Protein AF-A0A927WHF8-F1 (afdb_monomer)

Sequence (72 aa):
MNGICTPIKTISVSVSNGSNSTDITFYEGQELTFYTDMKHEDRVVVDNERDISYSLSVMKFYSLFKIVKRGK

Secondary structure (DSSP, 8-state):
-EEEE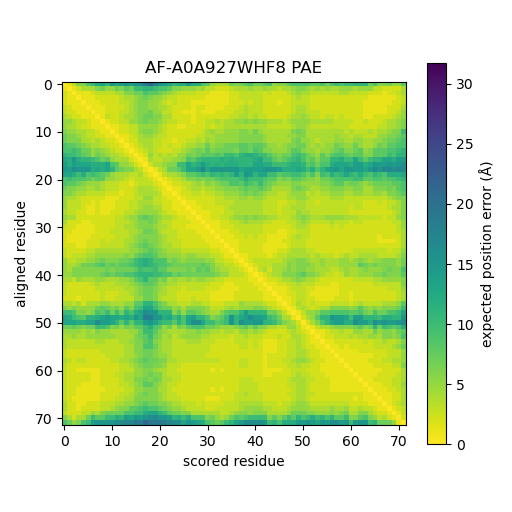EESS-EEEEEEETTEEEEEEE-TT--EEEEE-SS-TTEEEEE-SSS-EEEEEHHHHHHHEEEEEE--

Solvent-accessible surface area (backbone atoms only — not comparable to full-atom values): 4137 Å² total; per-residue (Å²): 103,44,29,35,28,22,32,75,46,68,43,77,46,77,48,71,63,86,94,48,71,46,76,47,73,45,48,53,71,43,80,26,42,33,32,51,32,91,91,39,88,66,24,32,31,39,30,64,92,77,86,56,72,47,78,42,44,49,69,58,43,66,75,46,37,43,80,76,41,75,54,133

Mean predicted aligned error: 4.5 Å

Radius of gyration: 11.98 Å; Cα contacts (8 Å, |Δi|>4): 138; chains: 1; bounding box: 37×21×27 Å

Organism: Selenomonas ruminantium (NCBI:txid971)

Nearest PDB structures (foldseek):
  1k9a-assembly2_B  TM=6.055E-01  e=2.930E-01  Rattus norvegicus
  1k9a-assembly6_F  TM=6.325E-01  e=4.811E-01  Rattus norvegicus
  5yqr-assembly1_A  TM=5.565E-01  e=3.695E+00  Tequatrovirus T4
  4izx-assembly1_A  TM=3.597E-01  e=2.805E+00  Macrolepiota procera
  7ypu-assembly2_C  TM=3.434E-01  e=6.773E+00  Streptomyces lavendulae subsp. lavendulae

Structure (mmCIF, N/CA/C/O backbone):
data_AF-A0A927WHF8-F1
#
_entry.id   AF-A0A927WHF8-F1
#
loop_
_atom_site.group_PDB
_atom_site.id
_atom_site.type_symbol
_atom_site.label_atom_id
_atom_site.label_alt_id
_atom_site.label_comp_id
_atom_site.label_asym_id
_atom_site.label_entity_id
_atom_site.label_seq_id
_atom_site.pdbx_PDB_ins_code
_atom_site.Cartn_x
_atom_site.Cartn_y
_atom_site.Cartn_z
_atom_site.occupancy
_atom_site.B_iso_or_equiv
_atom_site.auth_seq_id
_atom_site.auth_comp_id
_atom_site.auth_asym_id
_atom_site.auth_atom_id
_atom_site.pdbx_PDB_model_num
ATOM 1 N N . MET A 1 1 ? -10.938 5.034 -6.784 1.00 82.00 1 MET A N 1
ATOM 2 C CA . MET A 1 1 ? -10.950 4.753 -5.329 1.00 82.00 1 MET A CA 1
ATOM 3 C C . MET A 1 1 ? -9.739 5.421 -4.705 1.00 82.00 1 MET A C 1
ATOM 5 O O . MET A 1 1 ? -8.690 5.360 -5.322 1.00 82.00 1 MET A O 1
ATOM 9 N N . ASN A 1 2 ? -9.860 6.062 -3.545 1.00 91.56 2 ASN A N 1
ATOM 10 C CA . ASN A 1 2 ? -8.718 6.611 -2.808 1.00 91.56 2 ASN A CA 1
ATOM 11 C C . ASN A 1 2 ? -8.915 6.456 -1.291 1.00 91.56 2 ASN A C 1
ATOM 13 O O . ASN A 1 2 ? -10.001 6.081 -0.834 1.00 91.56 2 ASN A O 1
ATOM 17 N N . GLY A 1 3 ? -7.871 6.710 -0.507 1.00 94.75 3 GLY A N 1
ATOM 18 C CA . GLY A 1 3 ? -7.952 6.681 0.949 1.00 94.75 3 GLY A CA 1
ATOM 19 C C . GLY A 1 3 ? -6.605 6.505 1.637 1.00 94.75 3 GLY A C 1
ATOM 20 O O . GLY A 1 3 ? -5.560 6.770 1.054 1.00 94.75 3 GLY A O 1
ATOM 21 N N . ILE A 1 4 ? -6.663 6.036 2.882 1.00 94.88 4 ILE A N 1
ATOM 22 C CA . ILE A 1 4 ? -5.513 5.676 3.711 1.00 94.88 4 ILE A CA 1
ATOM 23 C C . ILE A 1 4 ? -5.474 4.161 3.877 1.00 94.88 4 ILE A C 1
ATOM 25 O O . ILE A 1 4 ? -6.489 3.529 4.198 1.00 94.88 4 ILE A O 1
ATOM 29 N N . CYS A 1 5 ? -4.298 3.580 3.689 1.00 94.62 5 CYS A N 1
ATOM 30 C CA . CYS A 1 5 ? -4.014 2.179 3.947 1.00 94.62 5 CYS A CA 1
ATOM 31 C C . CYS A 1 5 ? -2.777 2.028 4.831 1.00 94.62 5 CYS A C 1
ATOM 33 O O . CYS A 1 5 ? -1.983 2.952 4.969 1.00 94.62 5 CYS A O 1
ATOM 35 N N . THR A 1 6 ? -2.622 0.851 5.426 1.00 95.38 6 THR A N 1
ATOM 36 C CA . THR A 1 6 ? -1.421 0.476 6.181 1.00 95.38 6 THR A CA 1
ATOM 37 C C . THR A 1 6 ? -0.947 -0.901 5.722 1.00 95.38 6 THR A C 1
ATOM 39 O O . THR A 1 6 ? -1.790 -1.750 5.403 1.00 95.38 6 THR A O 1
ATOM 42 N N . PRO A 1 7 ? 0.368 -1.163 5.671 1.00 94.75 7 PRO A N 1
ATOM 43 C CA . PRO A 1 7 ? 0.886 -2.506 5.440 1.00 94.75 7 PRO A CA 1
ATOM 44 C C . PRO A 1 7 ? 0.379 -3.483 6.506 1.00 94.75 7 PRO A C 1
ATOM 46 O O . PRO A 1 7 ? 0.358 -3.157 7.695 1.00 94.75 7 PRO A O 1
ATOM 49 N N . ILE A 1 8 ? -0.023 -4.687 6.089 1.00 95.00 8 ILE A N 1
ATOM 50 C CA . ILE A 1 8 ? -0.450 -5.768 6.998 1.00 95.00 8 ILE A CA 1
ATOM 51 C C . ILE A 1 8 ? 0.749 -6.316 7.786 1.00 95.00 8 ILE A C 1
ATOM 53 O O . ILE A 1 8 ? 0.586 -6.779 8.910 1.00 95.00 8 ILE A O 1
ATOM 57 N N . LYS A 1 9 ? 1.939 -6.267 7.182 1.00 94.88 9 LYS A N 1
ATOM 58 C CA . LYS A 1 9 ? 3.253 -6.583 7.755 1.00 94.88 9 LYS A CA 1
ATOM 59 C C . LYS A 1 9 ? 4.280 -5.642 7.131 1.00 94.88 9 LYS A C 1
ATOM 61 O O . LYS A 1 9 ? 3.966 -4.990 6.138 1.00 94.88 9 LYS A O 1
ATOM 66 N N . THR A 1 10 ? 5.501 -5.603 7.653 1.00 92.94 10 THR A N 1
ATOM 67 C CA . THR A 1 10 ? 6.607 -4.916 6.972 1.00 92.94 10 THR A CA 1
ATOM 68 C C . THR A 1 10 ? 6.868 -5.561 5.608 1.00 92.94 10 THR A C 1
ATOM 70 O O . THR A 1 10 ? 7.027 -6.779 5.515 1.00 92.94 10 THR A O 1
ATOM 73 N N . ILE A 1 11 ? 6.888 -4.749 4.552 1.00 90.25 11 ILE A N 1
ATOM 74 C CA . ILE A 1 11 ? 7.078 -5.180 3.163 1.00 90.25 11 ILE A CA 1
ATOM 75 C C . ILE A 1 11 ? 8.278 -4.439 2.598 1.00 90.25 11 ILE A C 1
ATOM 77 O O . ILE A 1 11 ? 8.313 -3.213 2.648 1.00 90.25 11 ILE A O 1
ATOM 81 N N . SER A 1 12 ? 9.206 -5.172 1.993 1.00 89.00 12 SER A N 1
ATOM 82 C CA . SER A 1 12 ? 10.267 -4.597 1.170 1.00 89.00 12 SER A CA 1
ATOM 83 C C . SER A 1 12 ? 10.005 -4.936 -0.292 1.00 89.00 12 SER A C 1
ATOM 85 O O . SER A 1 12 ? 9.758 -6.092 -0.641 1.00 89.00 12 SER A O 1
ATOM 87 N N . VAL A 1 13 ? 10.013 -3.913 -1.135 1.00 83.25 13 VAL A N 1
ATOM 88 C CA . VAL A 1 13 ? 9.822 -4.014 -2.575 1.00 83.25 13 VAL A CA 1
ATOM 89 C C . VAL A 1 13 ? 11.084 -3.519 -3.254 1.00 83.25 13 VAL A C 1
ATOM 91 O O . VAL A 1 13 ? 11.431 -2.347 -3.140 1.00 83.25 13 VAL A O 1
ATOM 94 N N . SER A 1 14 ? 11.740 -4.398 -3.997 1.00 84.00 14 SER A N 1
ATOM 95 C CA . SER A 1 14 ? 12.893 -4.038 -4.814 1.00 84.00 14 SER A CA 1
ATOM 96 C C . SER A 1 14 ? 12.414 -3.542 -6.176 1.00 84.00 14 SER A C 1
ATOM 98 O O . SER A 1 14 ? 11.748 -4.271 -6.915 1.00 84.00 14 SER A O 1
ATOM 100 N N . VAL A 1 15 ? 12.741 -2.298 -6.515 1.00 78.19 15 VAL A N 1
ATOM 101 C CA . VAL A 1 15 ? 12.485 -1.714 -7.834 1.00 78.19 15 VAL A CA 1
ATOM 102 C C . VAL A 1 15 ? 13.811 -1.606 -8.569 1.00 78.19 15 VAL A C 1
ATOM 104 O O . VAL A 1 15 ? 14.701 -0.869 -8.150 1.00 78.19 15 VAL A O 1
ATOM 107 N N . SER A 1 16 ? 13.948 -2.340 -9.670 1.00 81.25 16 SER A N 1
ATOM 108 C CA . SER A 1 16 ? 15.145 -2.307 -10.513 1.00 81.25 16 SER A CA 1
ATOM 109 C C . SER A 1 16 ? 14.907 -1.436 -11.745 1.00 81.25 16 SER A C 1
ATOM 111 O O . SER A 1 16 ? 13.950 -1.652 -12.486 1.00 81.25 16 SER A O 1
ATOM 113 N N . ASN A 1 17 ? 15.795 -0.474 -11.988 1.00 76.19 17 ASN A N 1
ATOM 114 C CA . ASN A 1 17 ? 15.839 0.331 -13.203 1.00 76.19 17 ASN A CA 1
ATOM 115 C C . ASN A 1 17 ? 17.237 0.228 -13.833 1.00 76.19 17 ASN A C 1
ATOM 117 O O . ASN A 1 17 ? 18.166 0.950 -13.462 1.00 76.19 17 ASN A O 1
ATOM 121 N N . GLY A 1 18 ? 17.398 -0.713 -14.768 1.00 83.12 18 GLY A N 1
ATOM 122 C CA . GLY A 1 18 ? 18.699 -1.043 -15.353 1.00 83.12 18 GLY A CA 1
ATOM 123 C C . GLY A 1 18 ? 19.639 -1.663 -14.316 1.00 83.12 18 GLY A C 1
ATOM 124 O O . GLY A 1 18 ? 19.295 -2.662 -13.689 1.00 83.12 18 GLY A O 1
ATOM 125 N N . SER A 1 19 ? 20.818 -1.066 -14.128 1.00 84.56 19 SER A N 1
ATOM 126 C CA . SER A 1 19 ? 21.824 -1.532 -13.159 1.00 84.56 19 SER A CA 1
ATOM 127 C C . SER A 1 19 ? 21.556 -1.082 -11.718 1.00 84.56 19 SER A C 1
ATOM 129 O O . SER A 1 19 ? 22.224 -1.557 -10.802 1.00 84.56 19 SER A O 1
ATOM 131 N N . ASN A 1 20 ? 20.599 -0.175 -11.501 1.00 81.06 20 ASN A N 1
ATOM 132 C CA . ASN A 1 20 ? 20.263 0.324 -10.172 1.00 81.06 20 ASN A CA 1
ATOM 133 C C . ASN A 1 20 ? 19.049 -0.425 -9.628 1.00 81.06 20 ASN A C 1
ATOM 135 O O . ASN A 1 20 ? 18.030 -0.534 -10.305 1.00 81.06 20 ASN A O 1
ATOM 139 N N . SER A 1 21 ? 19.148 -0.903 -8.390 1.00 82.75 21 SER A N 1
ATOM 140 C CA . SER A 1 21 ? 18.002 -1.404 -7.633 1.00 82.75 21 SER A CA 1
ATOM 141 C C . SER A 1 21 ? 17.810 -0.544 -6.395 1.00 82.75 21 SER A C 1
ATOM 143 O O . SER A 1 21 ? 18.773 -0.218 -5.703 1.00 82.75 21 SER A O 1
ATOM 145 N N . THR A 1 22 ? 16.569 -0.152 -6.147 1.00 83.81 22 THR A N 1
ATOM 146 C CA . THR A 1 22 ? 16.169 0.602 -4.965 1.00 83.81 22 THR A CA 1
ATOM 147 C C . THR A 1 22 ? 15.161 -0.226 -4.196 1.00 83.81 22 THR A C 1
ATOM 149 O O . THR A 1 22 ? 14.104 -0.577 -4.719 1.00 83.81 22 THR A O 1
ATOM 152 N N .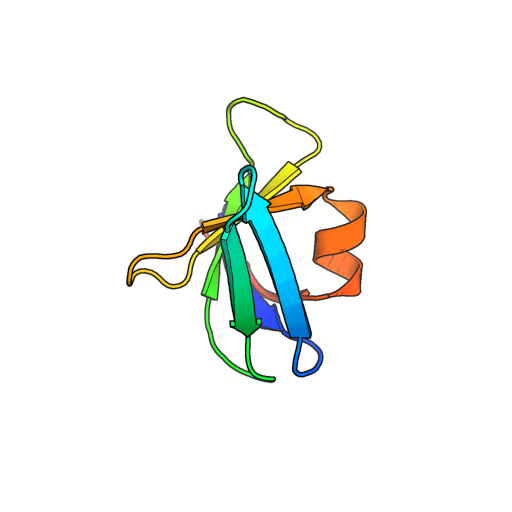 ASP A 1 23 ? 15.492 -0.532 -2.948 1.00 85.12 23 ASP A N 1
ATOM 153 C CA . ASP A 1 23 ? 14.586 -1.203 -2.032 1.00 85.12 23 ASP A CA 1
ATOM 154 C C . ASP A 1 23 ? 13.723 -0.176 -1.304 1.00 85.12 23 ASP A C 1
ATOM 156 O O . ASP A 1 23 ? 14.212 0.715 -0.610 1.00 85.12 23 ASP A O 1
ATOM 160 N N . ILE A 1 24 ? 12.413 -0.321 -1.456 1.00 83.88 24 ILE A N 1
ATOM 161 C CA . ILE A 1 24 ? 11.406 0.482 -0.777 1.00 83.88 24 ILE A CA 1
ATOM 162 C C . ILE A 1 24 ? 10.837 -0.373 0.342 1.00 83.88 24 ILE A C 1
ATOM 164 O O . ILE A 1 24 ? 10.260 -1.427 0.083 1.00 83.88 24 ILE A O 1
ATOM 168 N N . THR A 1 25 ? 10.973 0.078 1.585 1.00 88.12 25 THR A N 1
ATOM 169 C CA . THR A 1 25 ? 10.387 -0.619 2.733 1.00 88.12 25 THR A CA 1
ATOM 170 C C . THR A 1 25 ? 9.206 0.163 3.289 1.00 88.12 25 THR A C 1
ATOM 172 O O . THR A 1 25 ? 9.334 1.338 3.627 1.00 88.12 25 THR A O 1
ATOM 175 N N . PHE A 1 26 ? 8.067 -0.513 3.402 1.00 89.12 26 PHE A N 1
ATOM 176 C CA . PHE A 1 26 ? 6.860 -0.033 4.061 1.00 89.12 26 PHE A CA 1
ATOM 177 C C . PHE A 1 26 ? 6.697 -0.779 5.384 1.00 89.12 26 PHE A C 1
ATOM 179 O O . PHE A 1 26 ? 6.665 -2.011 5.397 1.00 89.12 26 PHE A O 1
ATOM 186 N N . TYR A 1 27 ? 6.601 -0.054 6.494 1.00 91.44 27 TYR A N 1
ATOM 187 C CA . TYR A 1 27 ? 6.539 -0.660 7.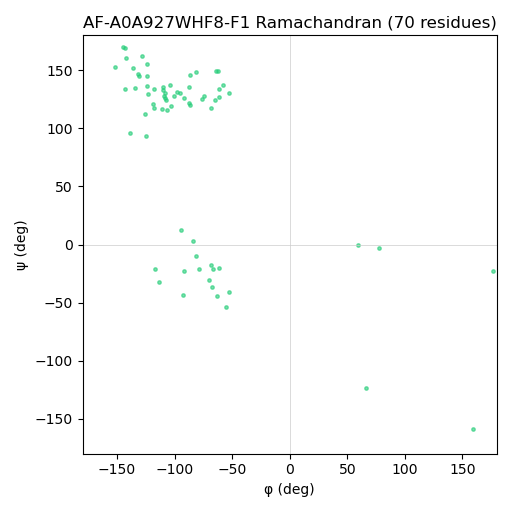825 1.00 91.44 27 TYR A CA 1
ATOM 188 C C . TYR A 1 27 ? 5.110 -1.024 8.222 1.00 91.44 27 TYR A C 1
ATOM 190 O O . TYR A 1 27 ? 4.159 -0.320 7.882 1.00 91.44 27 TYR A O 1
ATOM 198 N N . GLU A 1 28 ? 4.950 -2.113 8.975 1.00 93.62 28 GLU A N 1
ATOM 199 C CA . GLU A 1 28 ? 3.647 -2.479 9.535 1.00 93.62 28 GLU A CA 1
ATOM 200 C C . GLU A 1 28 ? 3.025 -1.306 10.310 1.00 93.62 28 GLU A C 1
ATOM 202 O O . GLU A 1 28 ? 3.677 -0.675 11.140 1.00 93.62 28 GLU A O 1
ATOM 207 N N . GLY A 1 29 ? 1.758 -1.001 10.018 1.00 90.69 29 GLY A N 1
ATOM 208 C CA . GLY A 1 29 ? 1.035 0.097 10.667 1.00 90.69 29 GLY A CA 1
ATOM 209 C C . GLY A 1 29 ? 1.379 1.506 10.166 1.00 90.69 29 GLY A C 1
ATOM 210 O O . GLY A 1 29 ? 0.721 2.450 10.592 1.00 90.69 29 GLY A O 1
ATOM 211 N N . GLN A 1 30 ? 2.334 1.668 9.243 1.00 91.88 30 GLN A N 1
ATOM 212 C CA . GLN A 1 30 ? 2.614 2.955 8.601 1.00 91.88 30 GLN A CA 1
ATOM 213 C C . GLN A 1 30 ? 1.417 3.413 7.764 1.00 91.88 30 GLN A C 1
ATOM 215 O O . GLN A 1 30 ? 0.979 2.693 6.867 1.00 91.88 30 GLN A O 1
ATOM 220 N N . GLU A 1 31 ? 0.905 4.614 8.027 1.00 93.31 31 GLU A N 1
ATOM 221 C CA . GLU A 1 31 ? -0.164 5.200 7.220 1.00 93.31 31 GLU A CA 1
ATOM 222 C C . GLU A 1 31 ? 0.383 5.695 5.880 1.00 93.31 31 GLU A C 1
ATOM 224 O O . GLU A 1 31 ? 1.374 6.422 5.816 1.00 93.31 31 GLU A O 1
ATOM 229 N N . LEU A 1 32 ? -0.267 5.260 4.805 1.00 93.00 32 LEU A N 1
ATOM 230 C CA . LEU A 1 32 ? 0.066 5.581 3.423 1.00 93.00 32 LEU A CA 1
ATOM 231 C C . LEU A 1 32 ? -1.209 5.997 2.706 1.00 93.00 32 LEU A C 1
ATOM 233 O O . LEU A 1 32 ? -2.285 5.450 2.973 1.00 93.00 32 LEU A O 1
ATOM 237 N N . THR A 1 33 ? -1.092 6.919 1.761 1.00 94.12 33 THR A N 1
ATOM 238 C CA . THR A 1 33 ? -2.211 7.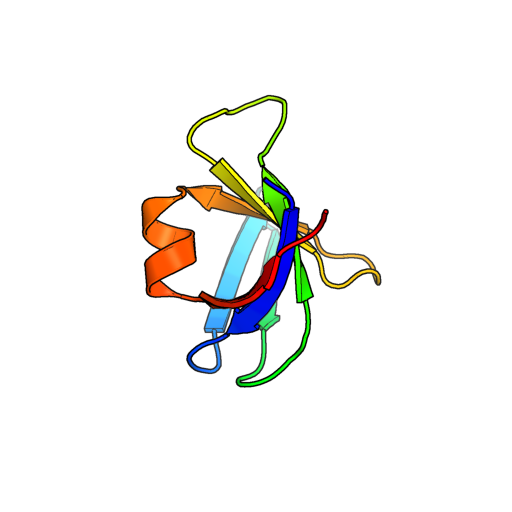234 0.880 1.00 94.12 33 THR A CA 1
ATOM 239 C C . THR A 1 33 ? -2.272 6.202 -0.238 1.00 94.12 33 THR A C 1
ATOM 241 O O . THR A 1 33 ? -1.259 5.640 -0.653 1.00 94.12 33 THR A O 1
ATOM 244 N N . PHE A 1 34 ? -3.473 5.902 -0.717 1.00 94.31 34 PHE A N 1
ATOM 245 C CA . PHE A 1 34 ? -3.637 5.097 -1.918 1.00 94.31 34 PHE A CA 1
ATOM 246 C C . PHE A 1 34 ? -4.694 5.692 -2.833 1.00 94.31 34 PHE A C 1
ATOM 248 O O . PHE A 1 34 ? -5.646 6.331 -2.374 1.00 94.31 34 PHE A O 1
ATOM 255 N N . TYR A 1 35 ? -4.546 5.449 -4.129 1.00 93.50 35 TYR A N 1
ATOM 256 C CA . TYR A 1 35 ? -5.511 5.842 -5.146 1.00 93.50 35 TYR A CA 1
ATOM 257 C C . TYR A 1 35 ? -5.469 4.902 -6.353 1.00 93.50 35 TYR A C 1
ATOM 259 O O . TYR A 1 35 ? -4.457 4.271 -6.635 1.00 93.50 35 TYR A O 1
ATOM 267 N N . THR A 1 36 ? -6.589 4.770 -7.063 1.00 92.00 36 THR A N 1
ATOM 268 C CA . THR A 1 36 ? -6.652 4.017 -8.324 1.00 92.00 36 THR A CA 1
ATOM 269 C C . THR A 1 36 ? -5.731 4.667 -9.347 1.00 92.00 36 THR A C 1
ATOM 271 O O . THR A 1 36 ? -5.761 5.887 -9.519 1.00 92.00 36 THR A O 1
ATOM 274 N N . ASP A 1 37 ? -4.933 3.852 -10.029 1.00 91.31 37 ASP A N 1
ATOM 275 C CA . ASP A 1 37 ? -4.074 4.321 -11.107 1.00 91.31 37 ASP A CA 1
ATOM 276 C C . ASP A 1 37 ? -4.947 4.745 -12.300 1.00 91.31 37 ASP A C 1
ATOM 278 O O . ASP A 1 37 ? -5.678 3.942 -12.876 1.00 91.31 37 ASP A O 1
ATOM 282 N N . MET A 1 38 ? -4.899 6.027 -12.671 1.00 86.19 38 MET A N 1
ATOM 283 C CA . MET A 1 38 ? -5.721 6.565 -13.764 1.00 86.19 38 MET A CA 1
ATOM 284 C C . MET A 1 38 ? -5.314 6.032 -15.143 1.00 86.19 38 MET A C 1
ATOM 286 O O . MET A 1 38 ? -6.086 6.156 -16.090 1.00 86.19 38 MET A O 1
ATOM 290 N N . LYS A 1 39 ? -4.107 5.468 -15.282 1.00 87.56 39 LYS A N 1
ATOM 291 C CA . LYS A 1 39 ? -3.633 4.870 -16.539 1.00 87.56 39 LYS A CA 1
ATOM 292 C C . LYS A 1 39 ? -3.942 3.376 -16.620 1.00 87.56 39 LYS A C 1
ATOM 294 O O . LYS A 1 39 ? -3.987 2.831 -17.720 1.00 87.56 39 LYS A O 1
ATOM 299 N N . HIS A 1 40 ? -4.138 2.727 -15.474 1.00 87.81 40 HIS A N 1
ATOM 300 C CA . HIS A 1 40 ? -4.325 1.285 -15.354 1.00 87.81 40 HIS A CA 1
ATOM 301 C C . HIS A 1 40 ? -5.431 0.982 -14.339 1.00 87.81 40 HIS A C 1
ATOM 303 O O . HIS A 1 40 ? -5.185 0.917 -13.137 1.00 87.81 40 HIS A O 1
ATOM 309 N N . GLU A 1 41 ? -6.658 0.764 -14.817 1.00 84.31 41 GLU A N 1
ATOM 310 C CA . GLU A 1 41 ? -7.830 0.556 -13.950 1.00 84.31 41 GLU A CA 1
ATOM 311 C C . GLU A 1 41 ? -7.718 -0.684 -13.040 1.00 84.31 41 GLU A C 1
ATOM 313 O O . GLU A 1 41 ? -8.379 -0.763 -12.005 1.00 84.31 41 GLU A O 1
ATOM 318 N N . ASP A 1 42 ? -6.854 -1.643 -13.387 1.00 90.56 42 ASP A N 1
ATOM 319 C CA . ASP A 1 42 ? -6.559 -2.843 -12.599 1.00 90.56 42 ASP A CA 1
ATOM 320 C C . ASP A 1 42 ? -5.501 -2.621 -11.502 1.00 90.56 42 ASP A C 1
ATOM 322 O O . ASP A 1 42 ? -5.123 -3.568 -10.797 1.00 9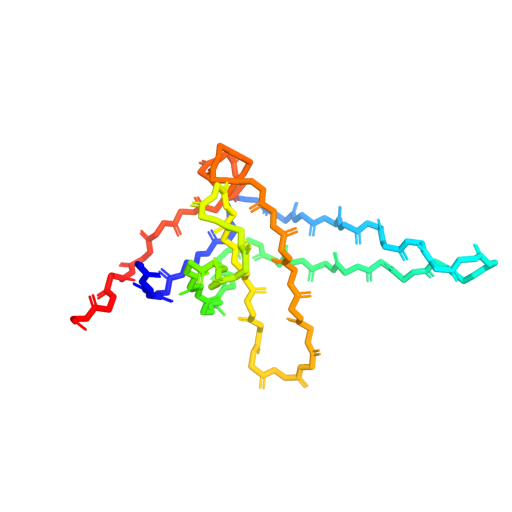0.56 42 ASP A O 1
ATOM 326 N N . ARG A 1 43 ? -5.021 -1.382 -11.334 1.00 94.25 43 ARG A N 1
ATOM 327 C CA . ARG A 1 43 ? -3.938 -1.028 -10.414 1.00 94.25 43 ARG A CA 1
ATOM 328 C C . ARG A 1 43 ? -4.311 0.047 -9.401 1.00 94.25 43 ARG A C 1
ATOM 330 O O . ARG A 1 43 ? -5.198 0.882 -9.580 1.00 94.25 43 ARG A O 1
ATOM 337 N N . VAL A 1 44 ? -3.581 0.005 -8.296 1.00 94.31 44 VAL A N 1
ATOM 338 C CA . VAL A 1 44 ? -3.623 0.968 -7.202 1.00 94.31 44 VAL A CA 1
ATOM 339 C C . VAL A 1 44 ? -2.214 1.493 -7.002 1.00 94.31 44 VAL A C 1
ATOM 341 O O . VAL A 1 44 ? -1.259 0.720 -7.004 1.00 94.31 44 VAL A O 1
ATOM 344 N N . VAL A 1 45 ? -2.094 2.798 -6.811 1.00 93.00 45 VAL A N 1
ATOM 345 C CA . VAL A 1 45 ? -0.867 3.452 -6.376 1.00 93.00 45 VAL A CA 1
ATOM 346 C C . VAL A 1 45 ? -0.932 3.625 -4.868 1.00 93.00 45 VAL A C 1
ATOM 348 O O . VAL A 1 45 ? -1.937 4.108 -4.349 1.00 93.00 45 VAL A O 1
ATOM 351 N N . VAL A 1 46 ? 0.129 3.220 -4.178 1.00 92.50 46 VAL A N 1
ATOM 352 C CA . VAL A 1 46 ? 0.366 3.506 -2.761 1.0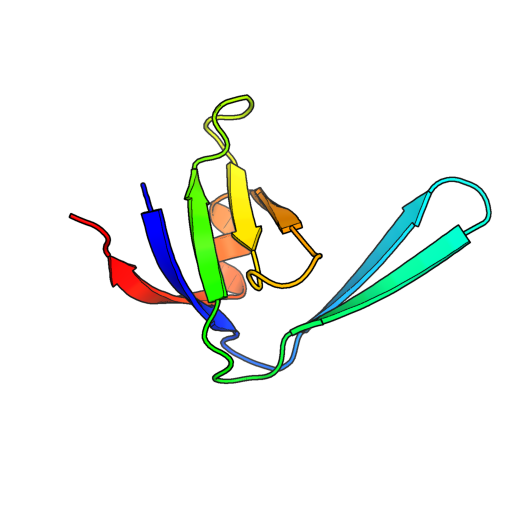0 92.50 46 VAL A CA 1
ATOM 353 C C . VAL A 1 46 ? 1.490 4.524 -2.672 1.00 92.50 46 VAL A C 1
ATOM 355 O O . VAL A 1 46 ? 2.532 4.341 -3.298 1.00 92.50 46 VAL A O 1
ATOM 358 N N . ASP A 1 47 ? 1.278 5.585 -1.909 1.00 89.62 47 ASP A N 1
ATOM 359 C CA . ASP A 1 47 ? 2.153 6.747 -1.859 1.00 89.62 47 ASP A CA 1
ATOM 360 C C . ASP A 1 47 ? 2.409 7.162 -0.401 1.00 89.62 47 ASP A C 1
ATOM 362 O O . ASP A 1 47 ? 1.494 7.176 0.430 1.00 89.62 47 ASP A O 1
ATOM 366 N N . ASN A 1 48 ? 3.674 7.446 -0.069 1.00 83.69 48 ASN A N 1
ATOM 367 C CA . ASN A 1 48 ? 4.075 7.844 1.287 1.00 83.69 48 ASN A CA 1
ATOM 368 C C . ASN A 1 48 ? 4.145 9.368 1.506 1.00 83.69 48 ASN A C 1
ATOM 370 O O . ASN A 1 48 ? 4.730 9.804 2.497 1.00 83.69 48 ASN A O 1
ATOM 374 N N . GLU A 1 49 ? 3.600 10.155 0.574 1.00 74.06 49 GLU A N 1
ATOM 375 C CA . GLU A 1 49 ? 3.586 11.624 0.512 1.00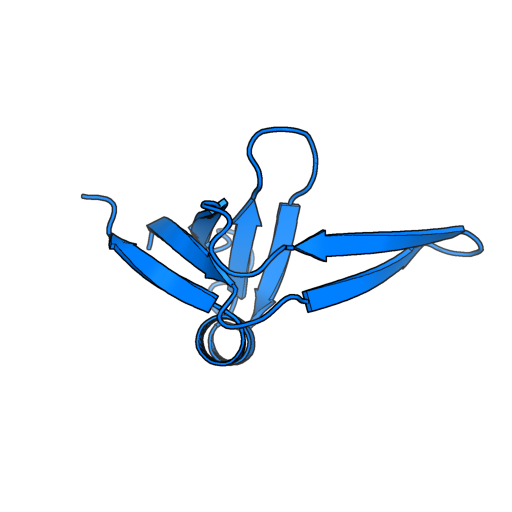 74.06 49 GLU A CA 1
ATOM 376 C C . GLU A 1 49 ? 4.965 12.300 0.477 1.00 74.06 49 GLU A C 1
ATOM 378 O O . GLU A 1 49 ? 5.049 13.528 0.430 1.00 74.06 49 GLU A O 1
ATOM 383 N N . ARG A 1 50 ? 6.062 11.534 0.520 1.00 65.56 50 ARG A N 1
ATOM 384 C CA . ARG A 1 50 ? 7.411 12.074 0.720 1.00 65.56 50 ARG A CA 1
ATOM 385 C C . ARG A 1 50 ? 8.378 11.868 -0.431 1.00 65.56 50 ARG A C 1
ATOM 387 O O . ARG A 1 50 ? 9.338 12.623 -0.455 1.00 65.56 50 ARG A O 1
ATOM 394 N N . ASP A 1 51 ? 8.148 10.899 -1.320 1.00 68.50 51 ASP A N 1
ATOM 395 C CA . ASP A 1 51 ? 8.861 10.777 -2.614 1.00 68.50 51 ASP A CA 1
ATOM 396 C C . ASP A 1 51 ? 8.465 9.514 -3.400 1.00 68.50 51 ASP A C 1
ATOM 398 O O . ASP A 1 51 ? 8.665 9.419 -4.609 1.00 68.50 51 ASP A O 1
ATOM 402 N N . ILE A 1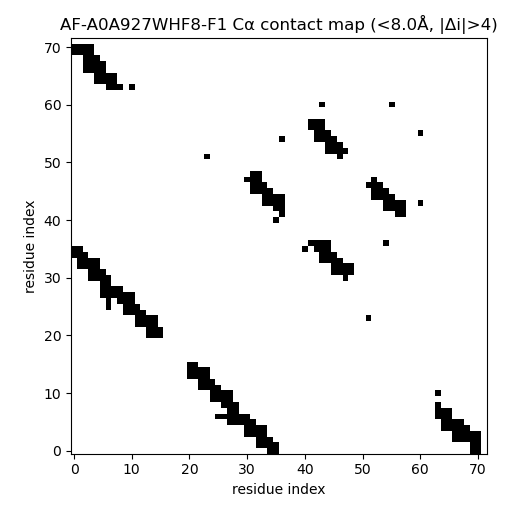 52 ? 7.957 8.494 -2.699 1.00 75.06 52 ILE A N 1
ATOM 403 C CA . ILE A 1 52 ? 7.873 7.138 -3.236 1.00 75.06 52 ILE A CA 1
ATOM 404 C C . ILE A 1 52 ? 6.420 6.755 -3.476 1.00 75.06 52 ILE A C 1
ATOM 406 O O . ILE A 1 52 ? 5.642 6.595 -2.532 1.00 75.06 52 ILE A O 1
ATOM 410 N N . SER A 1 53 ? 6.110 6.521 -4.748 1.00 84.62 53 SER A N 1
ATOM 411 C CA . SER A 1 53 ? 4.868 5.906 -5.200 1.00 84.62 53 SER A CA 1
ATOM 412 C C . SER A 1 53 ? 5.140 4.502 -5.738 1.00 84.62 53 SER A C 1
ATOM 414 O O . SER A 1 53 ? 6.094 4.260 -6.480 1.00 84.62 53 SER A O 1
ATOM 416 N N . TYR A 1 54 ? 4.293 3.550 -5.357 1.00 86.62 54 TYR A N 1
ATOM 417 C CA . TYR A 1 54 ? 4.366 2.165 -5.803 1.00 86.62 54 TYR A CA 1
ATOM 418 C C . TYR A 1 54 ? 3.025 1.739 -6.404 1.00 86.62 54 TYR A C 1
ATOM 420 O O . TYR A 1 54 ? 2.021 1.653 -5.697 1.00 86.62 54 TYR A O 1
ATOM 428 N N . SER A 1 55 ? 3.006 1.491 -7.719 1.00 90.50 55 SER A N 1
ATOM 429 C CA . SER A 1 55 ? 1.829 0.994 -8.449 1.00 90.50 55 SER A CA 1
ATOM 430 C C . SER A 1 55 ? 1.847 -0.533 -8.499 1.00 90.50 55 SER A C 1
ATOM 432 O O . SER A 1 55 ? 2.827 -1.147 -8.929 1.00 90.50 55 SER A O 1
ATOM 434 N N . LEU A 1 56 ? 0.757 -1.155 -8.058 1.00 91.75 56 LEU A N 1
ATOM 435 C CA . LEU A 1 56 ? 0.587 -2.604 -8.001 1.00 91.75 56 LEU A CA 1
ATOM 436 C C . LEU A 1 56 ? -0.844 -3.001 -8.368 1.00 91.75 56 LEU A C 1
ATOM 438 O O . LEU A 1 56 ? -1.762 -2.188 -8.301 1.00 91.75 56 LEU A O 1
ATOM 442 N N . SER A 1 57 ? -1.052 -4.262 -8.751 1.00 93.81 57 SER A N 1
ATOM 443 C CA . SER A 1 57 ? -2.400 -4.747 -9.065 1.00 93.81 57 SER A CA 1
ATOM 444 C C . SER A 1 57 ? -3.319 -4.672 -7.846 1.00 93.81 57 SER A C 1
ATOM 446 O O . SER A 1 57 ? -2.881 -4.864 -6.708 1.00 93.81 57 SER A O 1
ATOM 448 N N . VAL A 1 58 ? -4.616 -4.469 -8.086 1.00 92.81 58 VAL A N 1
ATOM 449 C CA . VAL A 1 58 ? -5.641 -4.429 -7.030 1.00 92.81 58 VAL A CA 1
ATOM 450 C C . VAL A 1 58 ? -5.583 -5.680 -6.142 1.00 92.81 58 VAL A C 1
ATOM 452 O O . VAL A 1 58 ? -5.662 -5.575 -4.918 1.00 92.81 58 VAL A O 1
ATOM 455 N N . MET A 1 59 ? -5.378 -6.869 -6.723 1.00 93.00 59 MET A N 1
ATOM 456 C CA . MET A 1 59 ? -5.247 -8.105 -5.938 1.00 93.00 59 MET A CA 1
ATOM 457 C C . MET A 1 59 ? -4.028 -8.077 -5.013 1.00 93.00 59 MET A C 1
ATOM 459 O O . MET A 1 59 ? -4.121 -8.459 -3.846 1.00 93.00 59 MET A O 1
ATOM 463 N N . LYS A 1 60 ? -2.878 -7.612 -5.518 1.00 92.38 60 LYS A N 1
ATOM 464 C CA . LYS A 1 60 ? -1.658 -7.531 -4.715 1.00 92.38 60 LYS A CA 1
ATOM 465 C C . LYS A 1 60 ? -1.801 -6.482 -3.615 1.00 92.38 60 LYS A C 1
ATOM 467 O O . LYS A 1 60 ? -1.358 -6.733 -2.499 1.00 92.38 60 LYS A O 1
ATOM 472 N N . PHE A 1 61 ? -2.479 -5.370 -3.898 1.00 93.38 61 PHE A N 1
ATOM 473 C CA . PHE A 1 61 ? -2.806 -4.350 -2.907 1.00 93.38 61 PHE A CA 1
ATOM 474 C C . PHE A 1 61 ? -3.571 -4.944 -1.722 1.00 93.38 61 PHE A C 1
ATOM 476 O O . PHE A 1 61 ? -3.091 -4.855 -0.596 1.00 93.38 61 PHE A O 1
ATOM 483 N N . TYR A 1 62 ? -4.681 -5.648 -1.960 1.00 93.31 62 TYR A N 1
ATOM 484 C CA . TYR A 1 62 ? -5.465 -6.260 -0.878 1.00 93.31 62 TYR A CA 1
ATOM 485 C C . TYR A 1 62 ? -4.745 -7.401 -0.142 1.00 93.31 62 TYR A C 1
ATOM 487 O O . TYR A 1 62 ? -5.097 -7.715 0.992 1.00 93.31 62 TYR A O 1
ATOM 495 N N . SER A 1 63 ? -3.728 -8.014 -0.755 1.00 94.12 63 SER A N 1
ATOM 496 C CA . SER A 1 63 ? -2.885 -9.019 -0.096 1.00 94.12 63 SER A CA 1
ATOM 497 C C . SER A 1 63 ? -1.819 -8.414 0.823 1.00 94.12 63 SER A C 1
ATOM 499 O O . SER A 1 63 ? -1.275 -9.134 1.660 1.00 94.12 63 SER A O 1
ATOM 501 N N . LEU A 1 64 ? -1.460 -7.145 0.628 1.00 93.12 64 LEU A N 1
ATOM 502 C CA . LEU A 1 64 ? -0.322 -6.495 1.281 1.00 93.12 64 LEU A CA 1
ATOM 503 C C . LEU A 1 64 ? -0.746 -5.383 2.242 1.00 93.12 64 LEU A C 1
ATOM 505 O O . LEU A 1 64 ? -0.099 -5.169 3.267 1.00 93.12 64 LEU A O 1
ATOM 509 N N . PHE A 1 65 ? -1.840 -4.696 1.933 1.00 94.31 65 PHE A N 1
ATOM 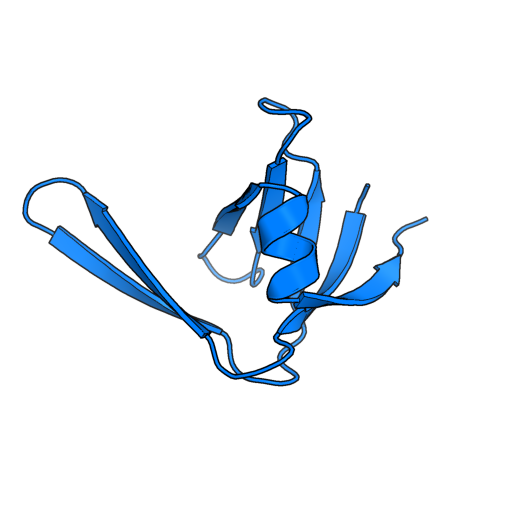510 C CA . PHE A 1 65 ? -2.303 -3.519 2.646 1.00 94.31 65 PHE A CA 1
ATOM 511 C C . PHE A 1 65 ? -3.732 -3.716 3.142 1.00 94.31 65 PHE A C 1
ATOM 513 O O . PHE A 1 65 ? -4.577 -4.312 2.474 1.00 94.31 65 PHE A O 1
ATOM 520 N N . LYS A 1 66 ? -4.019 -3.153 4.315 1.00 95.12 66 LYS A N 1
ATOM 521 C CA . LYS A 1 66 ? -5.379 -2.997 4.832 1.00 95.12 66 LYS A CA 1
ATOM 522 C C . LYS A 1 66 ? -5.811 -1.545 4.684 1.00 95.12 66 LYS A C 1
ATOM 524 O O . LYS A 1 66 ? -5.049 -0.626 4.981 1.00 95.12 66 LYS A O 1
ATOM 529 N N . ILE A 1 67 ? -7.046 -1.330 4.247 1.00 95.25 67 ILE A N 1
ATOM 530 C CA . ILE A 1 67 ? -7.626 0.013 4.169 1.00 95.25 67 ILE A CA 1
ATOM 531 C C . ILE A 1 67 ? -8.004 0.457 5.582 1.00 95.25 67 ILE A C 1
ATOM 533 O O . ILE A 1 67 ? -8.765 -0.228 6.261 1.00 95.25 67 ILE A O 1
ATOM 537 N N . VAL A 1 68 ? -7.497 1.615 5.996 1.00 94.62 68 VAL A N 1
ATOM 538 C CA . VAL A 1 68 ? -7.817 2.255 7.280 1.00 94.62 68 VAL A CA 1
ATOM 539 C C . VAL A 1 68 ? -8.969 3.236 7.108 1.00 94.62 68 VAL A C 1
ATOM 541 O O . VAL A 1 68 ? -9.907 3.256 7.900 1.00 94.62 68 VAL A O 1
ATOM 544 N N . LYS A 1 69 ? -8.930 4.030 6.035 1.00 94.56 69 LYS A N 1
ATOM 545 C CA . LYS A 1 69 ? -9.949 5.035 5.733 1.00 94.56 69 LYS A CA 1
ATOM 546 C C . LYS A 1 69 ? -10.179 5.088 4.235 1.00 94.56 69 LYS A C 1
ATOM 548 O O . LYS A 1 69 ? -9.227 5.137 3.468 1.00 94.56 69 LYS A O 1
ATOM 553 N N . ARG A 1 70 ? -11.437 5.106 3.805 1.00 90.38 70 ARG A N 1
ATOM 554 C CA . ARG A 1 70 ? -11.780 5.412 2.410 1.00 90.38 70 ARG A CA 1
ATOM 555 C C . ARG A 1 70 ? -11.921 6.925 2.264 1.00 90.38 70 ARG A C 1
ATOM 557 O O . ARG A 1 70 ? -12.502 7.567 3.141 1.00 90.38 70 ARG A O 1
ATOM 564 N N . GLY A 1 71 ? -11.359 7.484 1.199 1.00 82.38 71 GLY A N 1
ATOM 565 C CA . GLY A 1 71 ? -11.652 8.855 0.802 1.00 82.38 71 GLY A CA 1
ATOM 566 C C . GLY A 1 71 ? -13.125 8.977 0.415 1.00 82.38 71 GLY A C 1
ATOM 567 O O . GLY A 1 71 ? -13.754 7.987 0.027 1.00 82.38 71 GLY A O 1
ATOM 568 N N . LYS A 1 72 ? -13.685 10.166 0.640 1.00 61.88 72 LYS A N 1
ATOM 569 C CA . LYS A 1 72 ? -15.044 10.506 0.211 1.00 61.88 72 LYS A CA 1
ATOM 570 C C . LYS A 1 72 ? -15.063 10.827 -1.274 1.00 61.88 72 LYS A C 1
ATOM 572 O O . LYS A 1 72 ? -14.066 11.423 -1.739 1.00 61.88 72 LYS A O 1
#

pLDDT: mean 88.45, std 7.21, range [61.88, 95.38]

Foldseek 3Di:
DKAKKAWCAWDWDWDDDPPDIDIDIGHGPQIWIKDQDPVDNQWMWTGNPPDDIDIDGPVVCVVTIDGPTDDD